Protein AF-A0A0A7LMQ4-F1 (afdb_monomer)

Solvent-accessible surface area (backbone atoms only — not comparable to full-atom values): 7522 Å² total; per-residue (Å²): 130,67,66,65,56,55,52,52,52,52,56,57,60,63,60,68,74,70,70,70,71,70,23,48,66,88,44,75,73,56,60,76,55,55,41,49,31,32,53,37,71,92,69,44,55,93,75,36,48,28,26,27,38,76,84,54,90,70,76,93,68,97,70,73,38,35,38,32,38,43,87,79,18,43,27,32,43,35,42,78,33,99,82,82,42,84,36,74,48,48,29,39,39,33,41,79,47,100,50,29,35,39,39,40,47,76,80,56,87,51,79,68,46,32,38,37,56,77,43,81,53,96,70,37,40,30,32,29,81,44,133

Mean predicted aligned error: 7.44 Å

pLDDT: mean 88.81, std 13.26, range [53.84, 98.69]

Nearest PDB structures (foldseek):
  6czg-assembly2_B  TM=4.736E-01  e=1.946E-01  synthetic construct
  6d0t-assembly2_B  TM=4.124E-01  e=7.590E-01  synthetic construct
  9hag-assembly1_A  TM=3.227E-01  e=1.111E+00  synthetic construct
  8glo-assembly1_A  TM=3.399E-01  e=4.577E+00  Haemophilus haemolyticus
  4zor-assembly1_D  TM=2.696E-01  e=3.681E+00  Emesvirus zinderi

Sequence (131 aa):
MRISALLVCLCLLLMANTCTPDPRRGNPELQLLEQTWLHAHEEDQGDVHVYRPNTYAFPPSRGRTGMAFEHNGLFTQFDIAPTDGLEGHKGQWQAVKENTLHISLEDHSQPDYNLEIISLEPGLLKVRRVD

Structure (mmCIF, N/CA/C/O backbone):
data_AF-A0A0A7LMQ4-F1
#
_entry.id   AF-A0A0A7LMQ4-F1
#
loop_
_atom_site.group_PDB
_atom_site.id
_atom_site.type_symbol
_atom_site.label_atom_id
_atom_site.label_alt_id
_atom_site.label_comp_id
_atom_site.label_asym_id
_atom_site.label_entity_id
_atom_site.label_seq_id
_atom_site.pdbx_PDB_ins_code
_atom_site.Cartn_x
_atom_site.Cartn_y
_atom_site.Cartn_z
_atom_site.occupancy
_atom_site.B_iso_or_equiv
_atom_site.auth_seq_id
_atom_site.auth_comp_id
_atom_site.auth_asym_id
_atom_site.auth_atom_id
_atom_site.pdbx_PDB_model_num
ATOM 1 N N . MET A 1 1 ? -16.765 49.806 4.782 1.00 53.84 1 MET A N 1
ATOM 2 C CA . MET A 1 1 ? -16.686 48.870 5.931 1.00 53.84 1 MET A CA 1
ATOM 3 C C . MET A 1 1 ? -17.680 47.697 5.889 1.00 53.84 1 MET A C 1
ATOM 5 O O . MET A 1 1 ? -17.570 46.832 6.741 1.00 53.84 1 MET A O 1
ATOM 9 N N . ARG A 1 2 ? -18.622 47.601 4.928 1.00 57.44 2 ARG A N 1
ATOM 10 C CA . ARG A 1 2 ? -19.580 46.468 4.848 1.00 57.44 2 ARG A CA 1
ATOM 11 C C . ARG A 1 2 ? -19.147 45.350 3.882 1.00 57.44 2 ARG A C 1
ATOM 13 O O . ARG A 1 2 ? -19.440 44.190 4.125 1.00 57.44 2 ARG A O 1
ATOM 20 N N . ILE A 1 3 ? -18.385 45.696 2.841 1.00 55.38 3 ILE A N 1
ATOM 21 C CA . ILE A 1 3 ? -17.881 44.755 1.822 1.00 55.38 3 ILE A CA 1
ATOM 22 C C . ILE A 1 3 ? -16.799 43.825 2.402 1.00 55.38 3 ILE A C 1
ATOM 24 O O . ILE A 1 3 ? -16.771 42.641 2.092 1.00 55.38 3 ILE A O 1
ATOM 28 N N . SER A 1 4 ? -15.966 44.329 3.319 1.00 57.12 4 SER A N 1
ATOM 29 C CA . SER A 1 4 ? -14.907 43.548 3.975 1.00 57.12 4 SER A CA 1
ATOM 30 C C . SER A 1 4 ? -15.454 42.400 4.835 1.00 57.12 4 SER A C 1
ATOM 32 O O . SER A 1 4 ? -14.858 41.333 4.863 1.00 57.12 4 SER A O 1
ATOM 34 N N . ALA A 1 5 ? -16.608 42.581 5.488 1.00 59.94 5 ALA A N 1
ATOM 35 C CA . ALA A 1 5 ? -17.244 41.530 6.289 1.00 59.94 5 ALA A CA 1
ATOM 36 C C . ALA A 1 5 ? -17.866 40.423 5.414 1.00 59.94 5 ALA A C 1
ATOM 38 O O . ALA A 1 5 ? -17.767 39.246 5.745 1.00 59.94 5 ALA A O 1
ATOM 39 N N . LEU A 1 6 ? -18.447 40.793 4.266 1.00 60.16 6 LEU A N 1
ATOM 40 C CA . LEU A 1 6 ? -18.979 39.844 3.279 1.00 60.16 6 LEU A CA 1
ATOM 41 C C . LEU A 1 6 ? -17.872 39.000 2.631 1.00 60.16 6 LEU A C 1
ATOM 43 O O . LEU A 1 6 ? -18.055 37.800 2.447 1.00 60.16 6 LEU A O 1
ATOM 47 N N . LEU A 1 7 ? -16.712 39.602 2.345 1.00 60.34 7 LEU A N 1
ATOM 48 C CA . LEU A 1 7 ? -15.560 38.891 1.786 1.00 60.34 7 LEU A CA 1
ATOM 49 C C . LEU A 1 7 ? -14.961 37.889 2.790 1.00 60.34 7 LEU A C 1
ATOM 51 O O . LEU A 1 7 ? -14.634 36.769 2.416 1.00 60.34 7 LEU A O 1
ATOM 55 N N . VAL A 1 8 ? -14.881 38.255 4.075 1.00 63.78 8 VAL A N 1
ATOM 56 C CA . VAL A 1 8 ? -14.400 37.355 5.140 1.00 63.78 8 VAL A CA 1
ATOM 57 C C . VAL A 1 8 ? -15.353 36.173 5.351 1.00 63.78 8 VAL A C 1
ATOM 59 O O . VAL A 1 8 ? -14.890 35.040 5.452 1.00 63.78 8 VAL A O 1
ATOM 62 N N . CYS A 1 9 ? -16.673 36.394 5.338 1.00 61.88 9 CYS A N 1
ATOM 63 C CA . CYS A 1 9 ? -17.643 35.295 5.413 1.00 61.88 9 CYS A CA 1
ATOM 64 C C . CYS A 1 9 ? -17.569 34.356 4.199 1.00 61.88 9 CYS A C 1
ATOM 66 O O . CYS A 1 9 ? -17.680 33.144 4.367 1.00 61.88 9 CYS A O 1
ATOM 68 N N . LEU A 1 10 ? -17.337 34.883 2.992 1.00 66.06 10 LEU A N 1
ATOM 69 C CA . LEU A 1 10 ? -17.179 34.062 1.788 1.00 66.06 10 LEU A CA 1
ATOM 70 C C . LEU A 1 10 ? -15.891 33.219 1.829 1.00 66.06 10 LEU A C 1
ATOM 72 O O . LEU A 1 10 ? -15.923 32.045 1.472 1.00 66.06 10 LEU A O 1
ATOM 76 N N . CYS A 1 11 ? -14.782 33.773 2.332 1.00 66.12 11 CYS A N 1
ATOM 77 C CA . CYS A 1 11 ? -13.538 33.022 2.529 1.00 66.12 11 CYS A CA 1
ATOM 78 C C . CYS A 1 11 ? -13.680 31.905 3.576 1.00 66.12 11 CYS A C 1
ATOM 80 O O . CYS A 1 11 ? -13.142 30.820 3.380 1.00 66.12 11 CYS A O 1
ATOM 82 N N . LEU A 1 12 ? -14.426 32.136 4.663 1.00 61.38 12 LEU A N 1
ATOM 83 C CA . LEU A 1 12 ? -14.675 31.114 5.689 1.00 61.38 12 LEU A CA 1
ATOM 84 C C . LEU A 1 12 ? -15.587 29.983 5.183 1.00 61.38 12 LEU A C 1
ATOM 86 O O . LEU A 1 12 ? -15.377 28.828 5.545 1.00 61.38 12 LEU A O 1
ATOM 90 N N . LEU A 1 13 ? -16.551 30.287 4.308 1.00 60.16 13 LEU A N 1
ATOM 91 C CA . LEU A 1 13 ? -17.417 29.280 3.681 1.00 60.16 13 LEU A CA 1
ATOM 92 C C . LEU A 1 13 ? -16.676 28.413 2.648 1.00 60.16 13 LEU A C 1
ATOM 94 O O . LEU A 1 13 ? -16.988 27.233 2.518 1.00 60.16 13 LEU A O 1
ATOM 98 N N . LEU A 1 14 ? -15.673 28.958 1.950 1.00 60.22 14 LEU A N 1
ATOM 99 C CA . LEU A 1 14 ? -14.856 28.195 0.994 1.00 60.22 14 LEU A CA 1
ATOM 100 C C . LEU A 1 14 ? -13.915 27.184 1.677 1.00 60.22 14 LEU A C 1
ATOM 102 O O . LEU A 1 14 ? -13.658 26.126 1.111 1.00 60.22 14 LEU A O 1
ATOM 106 N N . MET A 1 15 ? -13.448 27.464 2.899 1.00 60.59 15 MET A N 1
ATOM 107 C CA . MET A 1 15 ? -12.555 26.565 3.654 1.00 60.59 15 MET A CA 1
ATOM 108 C C . MET A 1 15 ? -13.287 25.397 4.338 1.00 60.59 15 MET A C 1
ATOM 110 O O . MET A 1 15 ? -12.660 24.411 4.707 1.00 60.59 15 MET A O 1
ATOM 114 N N . ALA A 1 16 ? -14.610 25.475 4.514 1.00 54.56 16 ALA A N 1
ATOM 115 C CA . ALA A 1 16 ? -15.382 24.418 5.178 1.00 54.56 16 ALA A CA 1
ATOM 116 C C . ALA A 1 16 ? -15.564 23.153 4.313 1.00 54.56 16 ALA A C 1
ATOM 118 O O . ALA A 1 16 ? -15.871 22.090 4.844 1.00 54.56 16 ALA A O 1
ATOM 119 N N . ASN A 1 17 ? -15.351 23.255 2.996 1.00 54.12 17 ASN A N 1
ATOM 120 C CA . ASN A 1 17 ? -15.521 22.149 2.047 1.00 54.12 17 ASN A CA 1
ATOM 121 C C . ASN A 1 17 ? -14.223 21.395 1.715 1.00 54.12 17 ASN A C 1
ATOM 123 O O . ASN A 1 17 ? -14.260 20.475 0.905 1.00 54.12 17 ASN A O 1
ATOM 127 N N . THR A 1 18 ? -13.081 21.749 2.313 1.00 61.22 18 THR A N 1
ATOM 128 C CA . THR A 1 18 ? -11.809 21.040 2.068 1.00 61.22 18 THR A CA 1
ATOM 129 C C . THR A 1 18 ? -11.526 19.925 3.073 1.00 61.22 18 THR A C 1
ATOM 131 O O . THR A 1 18 ? -10.454 19.328 3.028 1.00 61.22 18 THR A O 1
ATOM 134 N N . CYS A 1 19 ? -12.448 19.638 3.995 1.00 60.12 19 CYS A N 1
ATOM 135 C CA . CYS A 1 19 ? -12.303 18.512 4.911 1.00 60.12 19 CYS A CA 1
ATOM 136 C C . CYS A 1 19 ? -12.613 17.206 4.172 1.00 60.12 19 CYS A C 1
ATOM 138 O O . CYS A 1 19 ? -13.776 16.820 4.048 1.00 60.12 19 CYS A O 1
ATOM 140 N N . THR A 1 20 ? -11.576 16.518 3.693 1.00 66.81 20 THR A N 1
ATOM 141 C CA . THR A 1 20 ? -11.697 15.105 3.336 1.00 66.81 20 THR A CA 1
ATOM 142 C C . TH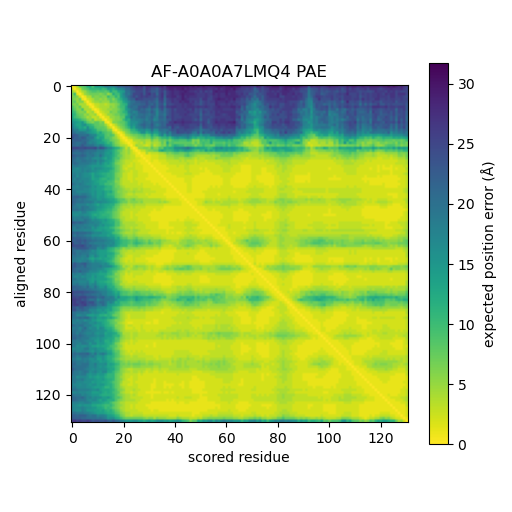R A 1 20 ? -12.039 14.299 4.596 1.00 66.81 20 THR A C 1
ATOM 144 O O . THR A 1 20 ? -11.445 14.536 5.653 1.00 66.81 20 THR A O 1
ATOM 147 N N . PRO A 1 21 ? -13.019 13.380 4.534 1.00 73.50 21 PRO A N 1
ATOM 148 C CA . PRO A 1 21 ? -13.299 12.461 5.633 1.00 73.50 21 PRO A CA 1
ATOM 149 C C . PRO A 1 21 ? -12.036 11.678 6.012 1.00 73.50 21 PRO A C 1
ATOM 151 O O . PRO A 1 21 ? -11.294 11.266 5.125 1.00 73.50 21 PRO A O 1
ATOM 154 N N . ASP A 1 22 ? -11.800 11.457 7.311 1.00 83.12 22 ASP A N 1
ATOM 155 C CA . ASP A 1 22 ? -10.677 10.628 7.767 1.00 83.12 22 ASP A CA 1
ATOM 156 C C . ASP A 1 22 ? -10.809 9.217 7.157 1.00 83.12 22 ASP A C 1
ATOM 158 O O . ASP A 1 22 ? -11.802 8.527 7.441 1.00 83.12 22 ASP A O 1
ATOM 162 N N . PRO A 1 23 ? -9.836 8.767 6.341 1.00 84.19 23 PRO A N 1
ATOM 163 C CA . PRO A 1 23 ? -9.919 7.490 5.640 1.00 84.19 23 PRO A CA 1
ATOM 164 C C . PRO A 1 23 ? -9.938 6.297 6.600 1.00 84.19 23 PRO A C 1
ATOM 166 O O . PRO A 1 23 ? -10.355 5.214 6.215 1.00 84.19 23 PRO A O 1
ATOM 169 N N . ARG A 1 24 ? -9.547 6.460 7.868 1.00 86.62 24 ARG A N 1
ATOM 170 C CA . ARG A 1 24 ? -9.437 5.365 8.846 1.00 86.62 24 ARG A CA 1
ATOM 171 C C . ARG A 1 24 ? -10.749 5.027 9.552 1.00 86.62 24 ARG A C 1
ATOM 173 O O . ARG A 1 24 ? -10.791 4.091 10.346 1.00 86.62 24 ARG A O 1
ATOM 180 N N . ARG A 1 25 ? -11.817 5.803 9.326 1.00 79.94 25 ARG A N 1
ATOM 181 C CA . ARG A 1 25 ? -13.147 5.632 9.950 1.00 79.94 25 ARG A CA 1
ATOM 182 C C . ARG A 1 25 ? -13.107 5.350 11.465 1.00 79.94 25 ARG A C 1
ATOM 184 O O . ARG A 1 25 ? -13.857 4.520 11.970 1.00 79.94 25 ARG A O 1
ATOM 191 N N . GLY A 1 26 ? -12.239 6.045 12.201 1.00 78.00 26 GLY A N 1
ATOM 192 C CA . GLY A 1 26 ? -12.145 5.913 13.659 1.00 78.00 26 GLY A CA 1
ATOM 193 C C . GLY A 1 26 ? -11.372 4.692 14.171 1.00 78.00 26 GLY A C 1
ATOM 194 O O . GLY A 1 26 ? -11.378 4.473 15.379 1.00 78.00 26 GLY A O 1
ATOM 195 N N . ASN A 1 27 ? -10.688 3.934 13.304 1.00 86.50 27 ASN A N 1
ATOM 196 C CA . ASN A 1 27 ? -9.714 2.924 13.716 1.00 86.50 27 ASN A CA 1
ATOM 197 C C . ASN A 1 27 ? -8.288 3.528 13.717 1.00 86.50 27 ASN A C 1
ATOM 199 O O . ASN A 1 27 ? -7.681 3.664 12.652 1.00 86.50 27 ASN A O 1
ATOM 203 N N . PRO A 1 28 ? -7.731 3.904 14.884 1.00 86.75 28 PRO A N 1
ATOM 204 C CA . PRO A 1 28 ? -6.411 4.529 14.957 1.00 86.75 28 PRO A CA 1
ATOM 205 C C . PRO A 1 28 ? -5.264 3.587 14.564 1.00 86.75 28 PRO A C 1
ATOM 207 O O . PRO A 1 28 ? -4.216 4.071 14.145 1.00 86.75 28 PRO A O 1
ATOM 210 N N . GLU A 1 29 ? -5.439 2.263 14.645 1.00 90.31 29 GLU A N 1
ATOM 211 C CA . GLU A 1 29 ? -4.393 1.296 14.271 1.00 90.31 29 GLU A CA 1
ATOM 212 C C . GLU A 1 29 ? -4.071 1.347 12.773 1.00 90.31 29 GLU A C 1
ATOM 214 O O . GLU A 1 29 ? -2.936 1.093 12.366 1.00 90.31 29 GLU A O 1
ATOM 219 N N . LEU A 1 30 ? -5.032 1.782 11.950 1.00 93.19 30 LEU A N 1
ATOM 220 C CA . LEU A 1 30 ? -4.844 1.980 10.512 1.00 93.19 30 LEU A CA 1
ATOM 221 C C . LEU A 1 30 ? -3.828 3.080 10.183 1.00 93.19 30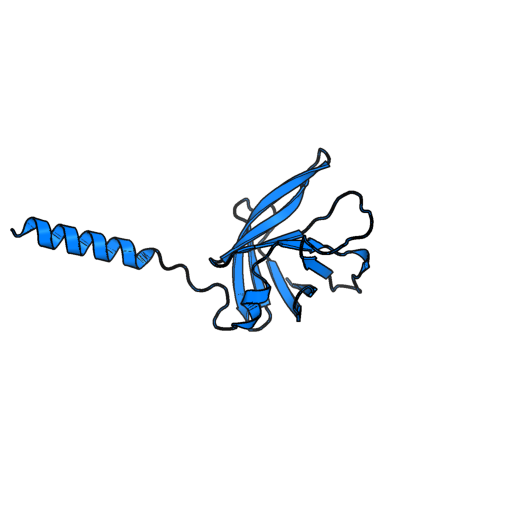 LEU A C 1
ATOM 223 O O . LEU A 1 30 ? -3.378 3.150 9.044 1.00 93.19 30 LEU A O 1
ATOM 227 N N . GLN A 1 31 ? -3.396 3.891 11.156 1.00 93.62 31 GLN A N 1
ATOM 228 C CA . GLN A 1 31 ? -2.249 4.782 10.975 1.00 93.62 31 GLN A CA 1
ATOM 229 C C . GLN A 1 31 ? -0.981 4.009 10.569 1.00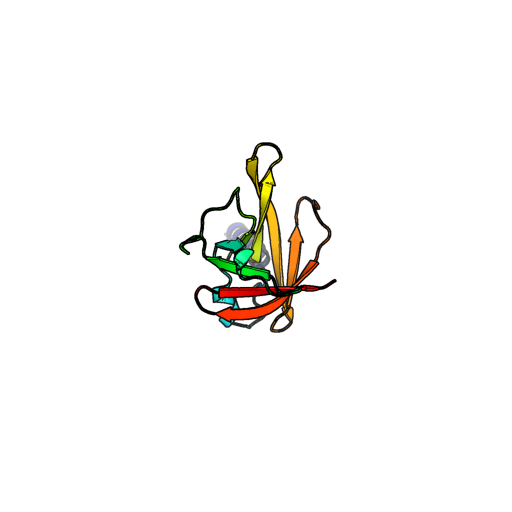 93.62 31 GLN A C 1
ATOM 231 O O . GLN A 1 31 ? -0.148 4.542 9.841 1.00 93.62 31 GLN A O 1
ATOM 236 N N . LEU A 1 32 ? -0.836 2.740 10.974 1.00 95.69 32 LEU A N 1
ATOM 237 C CA . LEU A 1 32 ? 0.290 1.900 10.555 1.00 95.69 32 LEU A CA 1
ATOM 238 C C . LEU A 1 32 ? 0.313 1.644 9.041 1.00 95.69 32 LEU A C 1
ATOM 240 O O . LEU A 1 32 ? 1.379 1.343 8.504 1.00 95.69 32 LEU A O 1
ATOM 244 N N . LEU A 1 33 ? -0.822 1.780 8.344 1.00 96.88 33 LEU A N 1
ATOM 245 C CA . LEU A 1 33 ? -0.870 1.654 6.888 1.00 96.88 33 LEU A CA 1
ATOM 246 C C . LEU A 1 33 ? -0.125 2.787 6.184 1.00 96.88 33 LEU A C 1
ATOM 248 O O . LEU A 1 33 ? 0.350 2.547 5.078 1.00 96.88 33 LEU A O 1
ATOM 252 N N . GLU A 1 34 ? -0.014 3.968 6.805 1.00 95.94 34 GLU A N 1
ATOM 253 C CA . GLU A 1 34 ? 0.483 5.219 6.212 1.00 95.94 34 GLU A CA 1
ATOM 254 C C . GLU A 1 34 ? 1.992 5.173 5.896 1.00 95.94 34 GLU A C 1
ATOM 256 O O . GLU A 1 34 ? 2.827 5.801 6.547 1.00 95.94 34 GLU A O 1
ATOM 261 N N . GLN A 1 35 ? 2.353 4.375 4.897 1.00 97.62 35 GLN A N 1
ATOM 262 C CA . GLN A 1 35 ? 3.696 4.175 4.373 1.00 97.62 35 GLN A CA 1
ATOM 263 C C . GLN A 1 35 ? 3.621 3.448 3.023 1.00 97.62 35 GLN A C 1
ATOM 265 O O . GLN A 1 35 ? 2.548 3.120 2.510 1.00 97.62 35 GLN A O 1
ATOM 270 N N . THR A 1 36 ? 4.785 3.177 2.437 1.00 98.19 36 THR A N 1
ATOM 271 C CA . THR A 1 36 ? 4.896 2.326 1.252 1.00 98.19 36 THR A CA 1
ATOM 272 C C . THR A 1 36 ? 5.083 0.869 1.648 1.00 98.19 36 THR A C 1
ATOM 274 O O . THR A 1 36 ? 6.044 0.525 2.336 1.00 98.19 36 THR A O 1
ATOM 277 N N . TRP A 1 37 ? 4.206 0.022 1.127 1.00 98.50 37 TRP A N 1
ATOM 278 C CA . TRP A 1 37 ? 4.168 -1.421 1.296 1.00 98.50 37 TRP A CA 1
ATOM 279 C C . TRP A 1 37 ? 4.518 -2.107 -0.023 1.00 98.50 37 TRP A C 1
ATOM 281 O O . TRP A 1 37 ? 3.836 -1.923 -1.027 1.00 98.50 37 TRP A O 1
ATOM 291 N N . LEU A 1 38 ? 5.577 -2.909 -0.032 1.00 98.06 38 LEU A N 1
ATOM 292 C CA . LEU A 1 38 ? 5.997 -3.693 -1.192 1.00 98.06 38 LEU A CA 1
ATOM 293 C C . LEU A 1 38 ? 5.650 -5.163 -0.984 1.00 98.06 38 LEU A C 1
ATOM 295 O O . LEU A 1 38 ? 5.739 -5.681 0.132 1.00 98.06 38 LEU A O 1
ATOM 299 N N . HIS A 1 39 ? 5.252 -5.828 -2.066 1.00 97.69 39 HIS A N 1
ATOM 300 C CA . HIS A 1 39 ? 4.799 -7.213 -2.026 1.00 97.69 39 HIS A CA 1
ATOM 301 C C . HIS A 1 39 ? 5.972 -8.167 -1.743 1.00 97.69 39 HIS A C 1
ATOM 303 O O . HIS A 1 39 ? 6.940 -8.264 -2.511 1.00 97.69 39 HIS A O 1
ATOM 309 N N . ALA A 1 40 ? 5.884 -8.869 -0.614 1.00 97.62 40 ALA A N 1
ATOM 310 C CA . ALA A 1 40 ? 6.772 -9.944 -0.192 1.00 97.62 40 ALA A CA 1
ATOM 311 C C . ALA A 1 40 ? 6.187 -11.291 -0.639 1.00 97.62 40 ALA A C 1
ATOM 313 O O . ALA A 1 40 ? 5.820 -12.119 0.188 1.00 97.62 40 ALA A O 1
ATOM 314 N N . HIS A 1 41 ? 6.080 -11.501 -1.954 1.00 95.94 41 HIS A N 1
ATOM 315 C CA . HIS A 1 41 ? 5.455 -12.694 -2.542 1.00 95.94 41 HIS A CA 1
ATOM 316 C C . HIS A 1 41 ? 6.072 -14.021 -2.063 1.00 95.94 41 HIS A C 1
ATOM 318 O O . HIS A 1 41 ? 5.433 -15.066 -2.130 1.00 95.94 41 HIS A O 1
ATOM 324 N N . GLU A 1 42 ? 7.311 -13.994 -1.570 1.00 96.69 42 GLU A N 1
ATOM 325 C CA . GLU A 1 42 ? 7.979 -15.142 -0.959 1.00 96.69 42 GLU A CA 1
ATOM 326 C C . GLU A 1 42 ? 7.338 -15.585 0.372 1.00 96.69 42 GLU A C 1
ATOM 328 O O . GLU A 1 42 ? 7.537 -16.722 0.798 1.00 96.69 42 GLU A O 1
ATOM 333 N N . GLU A 1 43 ? 6.591 -14.697 1.037 1.00 97.44 43 GLU A N 1
ATOM 334 C CA . GLU A 1 43 ? 5.921 -14.922 2.324 1.00 97.44 43 GLU A CA 1
ATOM 335 C C . GLU A 1 43 ? 4.407 -15.182 2.187 1.00 97.44 43 GLU A C 1
ATOM 337 O O . GLU A 1 43 ? 3.749 -15.479 3.191 1.00 97.44 43 GLU A O 1
ATOM 342 N N . ASP A 1 44 ? 3.858 -15.077 0.972 1.00 97.69 44 ASP A N 1
ATOM 343 C CA . ASP A 1 44 ? 2.439 -15.294 0.681 1.00 97.69 44 ASP A CA 1
ATOM 344 C C . ASP A 1 44 ? 1.973 -16.700 1.087 1.00 97.69 44 ASP A C 1
ATOM 346 O O . ASP A 1 44 ? 2.704 -17.691 0.989 1.00 97.69 44 ASP A O 1
ATOM 350 N N . GLN A 1 45 ? 0.716 -16.802 1.523 1.00 96.69 45 GLN A N 1
ATOM 351 C CA . GLN A 1 45 ? 0.098 -18.076 1.894 1.00 96.69 45 GLN A CA 1
ATOM 352 C C . GLN A 1 45 ? -1.316 -18.166 1.331 1.00 96.69 45 GLN A C 1
ATOM 354 O O . GLN A 1 45 ? -2.235 -17.510 1.819 1.00 96.69 45 GLN A O 1
ATOM 359 N N . GLY A 1 46 ? -1.501 -19.026 0.328 1.00 95.88 46 GLY A N 1
ATOM 360 C CA . GLY A 1 46 ? -2.801 -19.215 -0.312 1.00 95.88 46 GLY A CA 1
ATOM 361 C C . GLY A 1 46 ? -3.288 -17.927 -0.972 1.00 95.88 46 GLY A C 1
ATOM 362 O O . GLY A 1 46 ? -2.668 -17.447 -1.913 1.00 95.88 46 GLY A O 1
ATOM 363 N N . ASP A 1 47 ? -4.401 -17.393 -0.475 1.00 95.81 47 ASP A N 1
ATOM 364 C CA . ASP A 1 47 ? -5.037 -16.158 -0.944 1.00 95.81 47 ASP A CA 1
ATOM 365 C C . ASP A 1 47 ? -4.650 -14.913 -0.124 1.00 95.81 47 ASP A C 1
ATOM 367 O O . ASP A 1 47 ? -5.188 -13.826 -0.342 1.00 95.81 47 ASP A O 1
ATOM 371 N N . VAL A 1 48 ? -3.733 -15.069 0.836 1.00 98.25 48 VAL A N 1
ATOM 372 C CA . VAL A 1 48 ? -3.231 -13.981 1.674 1.00 98.25 48 VAL A CA 1
ATOM 373 C C . VAL A 1 48 ? -1.910 -13.473 1.111 1.00 98.25 48 VAL A C 1
ATOM 375 O O . VAL A 1 48 ? -0.899 -14.182 1.130 1.00 98.25 48 VAL A O 1
ATOM 378 N N . HIS A 1 49 ? -1.923 -12.215 0.680 1.00 98.44 49 HIS A N 1
ATOM 379 C CA . HIS A 1 49 ? -0.741 -11.492 0.237 1.00 98.44 49 HIS A CA 1
ATOM 380 C C . HIS A 1 49 ? -0.056 -10.800 1.411 1.00 98.44 49 HIS A C 1
ATOM 382 O O . HIS A 1 49 ? -0.706 -10.178 2.260 1.00 98.44 49 HIS A O 1
ATOM 388 N N . VAL A 1 50 ? 1.269 -10.894 1.447 1.00 98.62 50 VAL A N 1
ATOM 389 C CA . V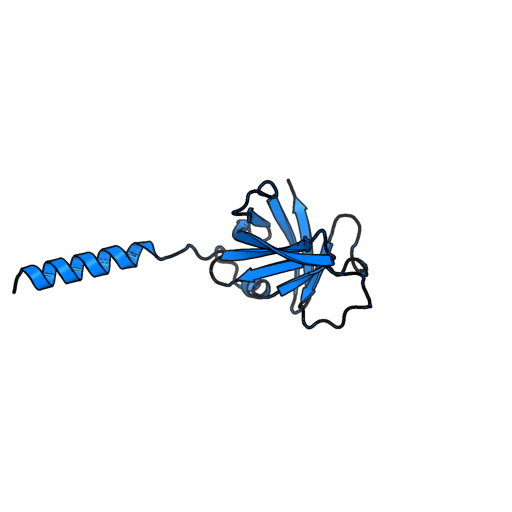AL A 1 50 ? 2.110 -10.323 2.493 1.00 98.62 50 VAL A CA 1
ATOM 390 C C . VAL A 1 50 ? 2.883 -9.138 1.944 1.00 98.62 50 VAL A C 1
ATOM 392 O O . VAL A 1 50 ? 3.594 -9.231 0.951 1.00 98.62 50 VAL A O 1
ATOM 395 N N . TYR A 1 51 ? 2.793 -8.009 2.629 1.00 98.62 51 TYR A N 1
ATOM 396 C CA . TYR A 1 51 ? 3.531 -6.806 2.305 1.00 98.62 51 TYR A CA 1
ATOM 397 C C . TYR A 1 51 ? 4.439 -6.405 3.461 1.00 98.62 51 TYR A C 1
ATOM 399 O O . TYR A 1 51 ? 4.107 -6.548 4.644 1.00 98.62 51 TYR A O 1
ATOM 407 N N . ARG A 1 52 ? 5.594 -5.851 3.100 1.00 98.56 52 ARG A N 1
ATOM 408 C CA . ARG A 1 52 ? 6.571 -5.281 4.030 1.00 98.56 52 ARG A CA 1
ATOM 409 C C . ARG A 1 52 ? 6.851 -3.825 3.656 1.00 98.56 52 ARG A C 1
ATOM 411 O O . ARG A 1 52 ? 6.698 -3.473 2.484 1.00 98.56 52 ARG A O 1
ATOM 418 N N . PRO A 1 53 ? 7.273 -2.971 4.601 1.00 98.31 53 PRO A N 1
ATOM 419 C CA . PRO A 1 53 ? 7.676 -1.610 4.280 1.00 98.31 53 PRO A CA 1
ATOM 420 C C . PRO A 1 53 ? 8.787 -1.583 3.234 1.00 98.31 53 PRO A C 1
ATOM 422 O O . PRO A 1 53 ? 9.610 -2.496 3.176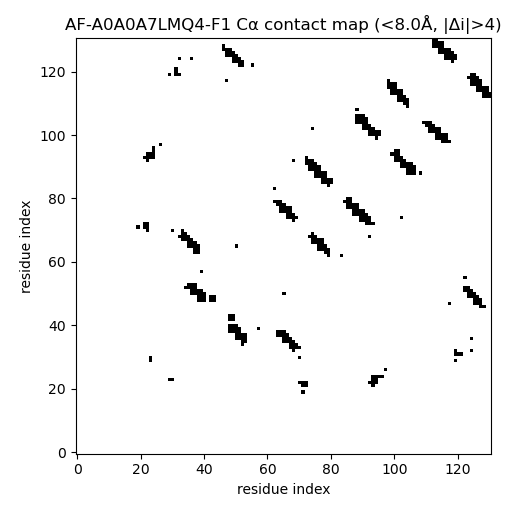 1.00 98.31 53 PRO A O 1
ATOM 425 N N . ASN A 1 54 ? 8.886 -0.499 2.470 1.00 96.06 54 ASN A N 1
ATOM 426 C CA . ASN A 1 54 ? 9.975 -0.314 1.502 1.00 96.06 54 ASN A CA 1
ATOM 427 C C . ASN A 1 54 ? 11.395 -0.320 2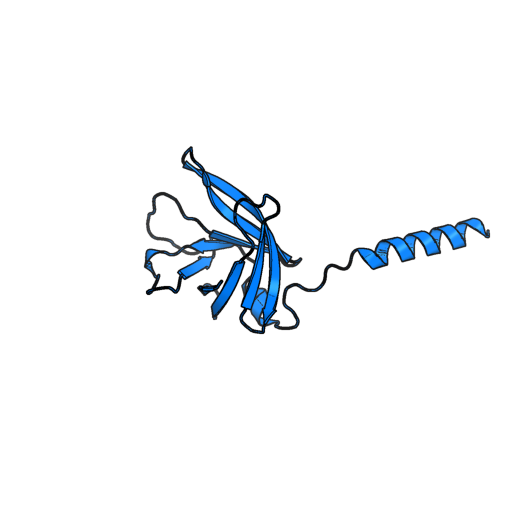.124 1.00 96.06 54 ASN A C 1
ATOM 429 O O . ASN A 1 54 ? 12.376 -0.447 1.398 1.00 96.06 54 ASN A O 1
ATOM 433 N N . THR A 1 55 ? 11.507 -0.212 3.453 1.00 96.62 55 THR A N 1
ATOM 434 C CA . THR A 1 55 ? 12.756 -0.302 4.225 1.00 96.62 55 THR A CA 1
ATOM 435 C C . THR A 1 55 ? 13.138 -1.732 4.614 1.00 96.62 55 THR A C 1
ATOM 437 O O . THR A 1 55 ? 14.231 -1.953 5.137 1.00 96.62 55 THR A O 1
ATOM 440 N N . TYR A 1 56 ? 12.259 -2.710 4.384 1.00 97.75 56 TYR A N 1
ATOM 441 C CA . TYR A 1 56 ? 12.535 -4.113 4.663 1.00 97.75 56 TYR A CA 1
ATOM 442 C C . TYR A 1 56 ? 13.626 -4.661 3.731 1.00 97.75 56 TYR A C 1
ATOM 444 O O . TYR A 1 56 ? 13.679 -4.343 2.542 1.00 97.75 56 TYR A O 1
ATOM 452 N N . ALA A 1 57 ? 14.500 -5.514 4.268 1.00 96.88 57 ALA A N 1
ATOM 453 C CA . ALA A 1 57 ? 15.580 -6.143 3.514 1.00 96.88 57 ALA A CA 1
ATOM 454 C C . ALA A 1 57 ? 15.044 -7.308 2.668 1.00 96.88 57 ALA A C 1
ATOM 456 O O . ALA A 1 57 ? 15.154 -8.475 3.039 1.00 96.88 57 ALA A O 1
ATOM 457 N N . PHE A 1 58 ? 14.440 -6.977 1.530 1.00 96.19 58 PHE A N 1
ATOM 458 C CA . PHE A 1 58 ? 13.900 -7.970 0.612 1.00 96.19 58 PHE A CA 1
ATOM 459 C C . PHE A 1 58 ? 14.992 -8.860 0.003 1.00 96.19 58 PHE A C 1
ATOM 461 O O . PHE A 1 58 ? 16.072 -8.366 -0.342 1.00 96.19 58 PHE A O 1
ATOM 468 N N . PRO A 1 59 ? 14.703 -10.154 -0.230 1.00 95.19 59 PRO A N 1
ATOM 469 C CA . PRO A 1 59 ? 15.545 -10.970 -1.089 1.00 95.19 59 PRO A CA 1
ATOM 470 C C . PRO A 1 59 ? 15.527 -10.429 -2.535 1.00 95.19 59 PRO A C 1
ATOM 472 O O . PRO A 1 59 ? 14.601 -9.698 -2.922 1.00 95.19 59 PRO A O 1
ATOM 475 N N . PRO A 1 60 ? 16.537 -10.769 -3.357 1.00 93.00 60 PRO A N 1
ATOM 476 C CA . PRO A 1 60 ? 16.586 -10.348 -4.754 1.00 93.00 60 PRO A CA 1
ATOM 477 C C . PRO A 1 60 ? 15.322 -10.753 -5.529 1.00 93.00 60 PRO A C 1
ATOM 479 O O . PRO A 1 60 ? 14.930 -11.915 -5.502 1.00 93.00 60 PRO A O 1
ATOM 482 N N . SER A 1 61 ? 14.724 -9.807 -6.259 1.00 89.69 61 SER A N 1
ATOM 483 C CA . SER A 1 61 ? 13.552 -10.028 -7.121 1.00 89.69 61 SER A CA 1
ATOM 484 C C . SER A 1 61 ? 13.679 -9.230 -8.421 1.00 89.69 61 SER A C 1
ATOM 486 O O . SER A 1 61 ? 14.364 -8.207 -8.464 1.00 89.69 61 SER A O 1
ATOM 488 N N . ARG A 1 62 ? 13.000 -9.672 -9.486 1.00 87.06 62 ARG A N 1
ATOM 489 C CA . ARG A 1 62 ? 12.924 -8.976 -10.785 1.00 87.06 62 ARG A CA 1
ATOM 490 C C . ARG A 1 62 ? 11.839 -7.890 -10.781 1.00 87.06 62 ARG A C 1
ATOM 492 O O . ARG A 1 62 ? 10.947 -7.898 -11.617 1.00 87.06 62 ARG A O 1
ATOM 499 N N . GLY A 1 63 ? 11.908 -6.987 -9.807 1.00 88.38 63 GLY A N 1
ATOM 500 C CA . GLY A 1 63 ? 10.855 -6.005 -9.537 1.00 88.38 63 GLY A CA 1
ATOM 501 C C . GLY A 1 63 ? 9.866 -6.476 -8.471 1.00 88.38 63 GLY A C 1
ATOM 502 O O . GLY A 1 63 ? 9.819 -7.658 -8.113 1.00 88.38 63 GLY A O 1
ATOM 503 N N . ARG A 1 64 ? 9.130 -5.520 -7.901 1.00 92.31 64 ARG A N 1
ATOM 504 C CA . ARG A 1 64 ? 8.086 -5.747 -6.896 1.00 92.31 64 ARG A CA 1
ATOM 505 C C . ARG A 1 64 ? 6.950 -4.769 -7.144 1.00 92.31 64 ARG A C 1
ATOM 507 O O . ARG A 1 64 ? 7.201 -3.580 -7.327 1.00 92.31 64 ARG A O 1
ATOM 514 N N . THR A 1 65 ? 5.730 -5.283 -7.124 1.00 95.88 65 THR A N 1
ATOM 515 C CA . THR A 1 65 ? 4.523 -4.467 -7.025 1.00 95.88 65 THR A CA 1
ATOM 516 C C . THR A 1 65 ? 4.320 -4.034 -5.575 1.00 95.88 65 THR A C 1
ATOM 518 O O . THR A 1 65 ? 5.018 -4.479 -4.652 1.00 95.88 65 THR A O 1
ATOM 521 N N . GLY A 1 66 ? 3.375 -3.135 -5.351 1.00 97.12 66 GLY A N 1
ATOM 522 C CA . GLY A 1 66 ? 3.112 -2.634 -4.015 1.00 97.12 66 GLY A CA 1
ATOM 523 C C . GLY A 1 66 ? 2.010 -1.602 -3.983 1.00 97.12 66 GLY A C 1
ATOM 524 O O . GLY A 1 66 ? 1.267 -1.414 -4.941 1.00 97.12 66 GLY A O 1
ATOM 525 N N . MET A 1 67 ? 1.933 -0.914 -2.857 1.00 98.06 67 MET A N 1
ATOM 526 C CA . MET A 1 67 ? 1.014 0.187 -2.659 1.00 98.06 67 MET A CA 1
ATOM 527 C C . MET A 1 67 ? 1.554 1.182 -1.637 1.00 98.06 67 MET A C 1
ATOM 529 O O . MET A 1 67 ? 2.329 0.825 -0.752 1.00 98.06 67 MET A O 1
ATOM 533 N N . ALA A 1 68 ? 1.145 2.438 -1.746 1.00 98.31 68 ALA A N 1
ATOM 534 C CA . ALA A 1 68 ? 1.361 3.451 -0.725 1.00 98.31 68 ALA A CA 1
ATOM 535 C C . ALA A 1 68 ? 0.014 3.974 -0.232 1.00 98.31 68 ALA A C 1
ATOM 537 O O . ALA A 1 68 ? -0.837 4.338 -1.044 1.00 98.31 68 ALA A O 1
ATOM 538 N N . PHE A 1 69 ? -0.139 4.036 1.089 1.00 97.44 69 PHE A N 1
ATOM 539 C CA . PHE A 1 69 ? -1.250 4.725 1.737 1.00 97.44 69 PHE A CA 1
ATOM 540 C C . PHE A 1 69 ? -0.733 6.042 2.307 1.00 97.44 69 PHE A C 1
ATOM 542 O O . PHE A 1 69 ? 0.268 6.067 3.024 1.00 97.44 69 PHE A O 1
ATOM 549 N N . GLU A 1 70 ? -1.421 7.135 2.008 1.00 94.62 70 GLU A N 1
ATOM 550 C CA . GLU A 1 70 ? -1.140 8.448 2.578 1.00 94.62 70 GLU A CA 1
ATOM 551 C C . GLU A 1 70 ? -2.231 8.836 3.587 1.00 94.62 70 GLU A C 1
ATOM 553 O O . GLU A 1 70 ? -3.376 8.377 3.516 1.00 94.62 70 GLU A O 1
ATOM 558 N N . HIS A 1 71 ? -1.872 9.713 4.527 1.00 86.19 71 HIS A N 1
ATOM 559 C CA . HIS A 1 71 ? -2.701 10.124 5.668 1.00 86.19 71 HIS A CA 1
ATOM 560 C C . HIS A 1 71 ? -4.071 10.718 5.291 1.00 86.19 71 HIS A C 1
ATOM 562 O O . HIS A 1 71 ? -5.031 10.649 6.052 1.00 86.19 71 HIS A O 1
ATOM 568 N N . ASN A 1 72 ? -4.171 11.325 4.113 1.00 86.44 72 ASN A N 1
ATOM 569 C CA . ASN A 1 72 ? -5.358 12.020 3.616 1.00 86.44 72 ASN A CA 1
ATOM 570 C C . ASN A 1 72 ? -6.263 11.142 2.736 1.00 86.44 72 ASN A C 1
ATOM 572 O O . ASN A 1 72 ? -7.124 11.680 2.043 1.00 86.44 72 ASN A O 1
ATOM 576 N N . GLY A 1 73 ? -6.058 9.824 2.744 1.00 93.12 73 GLY A N 1
ATOM 577 C CA . GLY A 1 73 ? -6.834 8.891 1.932 1.00 93.12 73 GLY A CA 1
ATOM 578 C C . GLY A 1 73 ? -6.273 8.704 0.528 1.00 93.12 73 GLY A C 1
ATOM 579 O O . GLY A 1 73 ? -6.827 7.908 -0.219 1.00 93.12 73 GLY A O 1
ATOM 580 N N . LEU A 1 74 ? -5.163 9.365 0.166 1.00 96.12 74 LEU A N 1
ATOM 581 C CA . LEU A 1 74 ? -4.524 9.108 -1.123 1.00 96.12 74 LEU A CA 1
ATOM 582 C C . LEU A 1 74 ? -3.898 7.719 -1.133 1.00 96.12 74 LEU A C 1
ATOM 584 O O . LEU A 1 74 ? -3.278 7.267 -0.166 1.00 96.12 74 LEU A O 1
ATOM 588 N N . PHE A 1 75 ? -4.064 7.057 -2.265 1.00 97.88 75 PHE A N 1
ATOM 589 C CA . PHE A 1 75 ? -3.542 5.737 -2.537 1.00 97.88 75 PHE A CA 1
ATOM 590 C C . PHE A 1 75 ? -2.692 5.781 -3.804 1.00 97.88 75 PHE A C 1
ATOM 592 O O . PHE A 1 75 ? -2.975 6.520 -4.748 1.00 97.88 75 PHE A O 1
ATOM 599 N N . THR A 1 76 ? -1.624 4.995 -3.833 1.00 98.12 76 THR A N 1
ATOM 600 C CA . THR A 1 76 ? -0.901 4.708 -5.075 1.00 98.12 76 THR A CA 1
ATOM 601 C C . THR A 1 76 ? -0.691 3.211 -5.176 1.00 98.12 76 THR A C 1
ATOM 603 O O . THR A 1 76 ? -0.040 2.652 -4.299 1.00 98.12 76 THR A O 1
ATOM 606 N N . GLN A 1 77 ? -1.195 2.573 -6.228 1.00 97.81 77 GLN A N 1
ATOM 607 C CA . GLN A 1 77 ? -0.814 1.206 -6.579 1.00 97.81 77 GLN A CA 1
ATOM 608 C C . GLN A 1 77 ? 0.463 1.239 -7.410 1.00 97.81 77 GLN A C 1
ATOM 610 O O . GLN A 1 77 ? 0.581 2.072 -8.305 1.00 97.81 77 GLN A O 1
ATOM 615 N N . PHE A 1 78 ? 1.404 0.346 -7.129 1.00 96.69 78 PHE A N 1
ATOM 616 C CA . PHE A 1 78 ? 2.622 0.199 -7.912 1.00 96.69 78 PHE A CA 1
ATOM 617 C C . PHE A 1 78 ? 2.597 -1.101 -8.701 1.00 96.69 78 PHE A C 1
ATOM 619 O O . PHE A 1 78 ? 2.587 -2.179 -8.103 1.00 96.69 78 PHE A O 1
ATOM 626 N N . ASP A 1 79 ? 2.669 -0.980 -10.020 1.00 94.19 79 ASP A N 1
ATOM 627 C CA . ASP A 1 79 ? 2.752 -2.088 -10.963 1.00 94.19 79 ASP A CA 1
ATOM 628 C C . ASP A 1 79 ? 4.070 -2.046 -11.751 1.00 94.19 79 ASP A C 1
ATOM 630 O O . ASP A 1 79 ? 4.808 -1.055 -11.747 1.00 94.19 79 ASP A O 1
ATOM 634 N N . ILE A 1 80 ? 4.408 -3.163 -12.397 1.00 91.44 80 ILE A N 1
ATOM 635 C CA . ILE A 1 80 ? 5.588 -3.249 -13.263 1.00 91.44 80 ILE A CA 1
ATOM 636 C C . ILE A 1 80 ? 5.190 -2.757 -14.655 1.00 91.44 80 ILE A C 1
ATOM 638 O O . ILE A 1 80 ? 4.373 -3.380 -15.333 1.00 91.44 80 ILE A O 1
ATOM 642 N N . ALA A 1 81 ? 5.793 -1.650 -15.081 1.00 87.94 81 ALA A N 1
ATOM 643 C CA . ALA A 1 81 ? 5.569 -1.066 -16.394 1.00 87.94 81 ALA A CA 1
ATOM 644 C C . ALA A 1 81 ? 6.097 -1.995 -17.508 1.00 87.94 81 ALA A C 1
ATOM 646 O O . ALA A 1 81 ? 7.084 -2.707 -17.295 1.00 87.94 81 ALA A O 1
ATOM 647 N N . PRO A 1 82 ? 5.560 -1.918 -18.743 1.00 84.88 82 PRO A N 1
ATOM 648 C CA . PRO A 1 82 ? 6.006 -2.747 -19.870 1.00 84.88 82 PRO A CA 1
ATOM 649 C C . PRO A 1 82 ? 7.506 -2.662 -20.204 1.00 84.88 82 PRO A C 1
ATOM 651 O O . PRO A 1 82 ? 8.045 -3.559 -20.845 1.00 84.88 82 PRO A O 1
ATOM 654 N N . THR A 1 83 ? 8.179 -1.582 -19.800 1.00 86.94 83 THR A N 1
ATOM 655 C CA . THR A 1 83 ? 9.620 -1.357 -20.005 1.00 86.94 83 THR A CA 1
ATOM 656 C C . THR A 1 83 ? 10.443 -1.578 -18.730 1.00 86.94 83 THR A C 1
ATOM 658 O O . THR A 1 83 ? 11.413 -0.855 -18.505 1.00 86.94 83 THR A O 1
ATOM 661 N N . ASP A 1 84 ? 10.029 -2.512 -17.869 1.00 81.50 84 ASP A N 1
ATOM 662 C CA . ASP A 1 84 ? 10.671 -2.852 -16.585 1.00 81.50 84 ASP A CA 1
ATOM 663 C C . ASP A 1 84 ? 10.808 -1.662 -15.606 1.00 81.50 84 ASP A C 1
ATOM 665 O O . ASP A 1 84 ? 11.670 -1.636 -14.725 1.00 81.50 84 ASP A O 1
ATOM 669 N N . GLY A 1 85 ? 9.949 -0.652 -15.766 1.00 85.31 85 GLY A N 1
ATOM 670 C CA . GLY A 1 85 ? 9.834 0.489 -14.857 1.00 85.31 85 GLY A CA 1
ATOM 671 C C . GLY A 1 85 ? 8.830 0.239 -13.730 1.00 85.31 85 GLY A C 1
ATOM 672 O O . GLY A 1 85 ? 8.099 -0.747 -13.745 1.00 85.31 85 GLY A O 1
ATOM 673 N N . LEU A 1 86 ? 8.767 1.161 -12.769 1.00 87.25 86 LEU A N 1
ATOM 674 C CA . LEU A 1 86 ? 7.684 1.210 -11.786 1.00 87.25 86 LEU A CA 1
ATOM 675 C C . LEU A 1 86 ? 6.604 2.170 -12.294 1.00 87.25 86 LEU A C 1
ATOM 677 O O . LEU A 1 86 ? 6.895 3.345 -12.526 1.00 87.25 86 LEU A O 1
ATOM 681 N N . GLU A 1 87 ? 5.382 1.679 -12.460 1.00 93.31 87 GLU A N 1
ATOM 682 C CA . GLU A 1 87 ? 4.212 2.483 -12.816 1.00 93.31 87 GLU A CA 1
ATOM 683 C C . GLU A 1 87 ? 3.337 2.689 -11.578 1.00 93.31 87 GLU A C 1
ATOM 685 O O . GLU A 1 87 ? 3.147 1.770 -10.786 1.00 93.31 87 GLU A O 1
ATOM 690 N N . GLY A 1 88 ? 2.872 3.921 -11.365 1.00 95.44 88 GLY A N 1
ATOM 691 C CA . GLY A 1 88 ? 2.085 4.298 -10.194 1.00 95.44 88 GLY A CA 1
ATOM 692 C C . GLY A 1 88 ? 0.676 4.728 -10.583 1.00 95.44 88 GLY A C 1
ATOM 693 O O . GLY A 1 88 ? 0.524 5.772 -11.215 1.00 95.44 88 GLY A O 1
ATOM 694 N N . HIS A 1 89 ? -0.337 3.991 -10.139 1.00 96.88 89 HIS A N 1
ATOM 695 C CA . HIS A 1 89 ? -1.748 4.307 -10.361 1.00 96.88 89 HIS A CA 1
ATOM 696 C C . HIS A 1 89 ? -2.302 5.042 -9.142 1.00 96.88 89 HIS A C 1
ATOM 698 O O . HIS A 1 89 ? -2.336 4.494 -8.037 1.00 96.88 89 HIS A O 1
ATOM 704 N N . LYS A 1 90 ? -2.680 6.312 -9.320 1.00 97.81 90 LYS A N 1
ATOM 705 C CA . LYS A 1 90 ? -3.234 7.144 -8.244 1.00 97.81 90 LYS A CA 1
ATOM 706 C C . LYS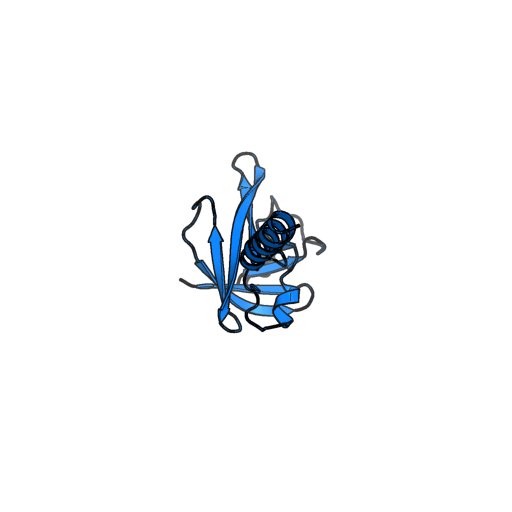 A 1 90 ? -4.673 6.757 -7.939 1.00 97.81 90 LYS A C 1
ATOM 708 O O . LYS A 1 90 ? -5.412 6.323 -8.818 1.00 97.81 90 LYS A O 1
ATOM 713 N N . GLY A 1 91 ? -5.052 6.905 -6.680 1.00 97.12 91 GLY A N 1
ATOM 714 C CA . GLY A 1 91 ? -6.330 6.446 -6.179 1.00 97.12 91 GLY A CA 1
ATOM 715 C C . GLY A 1 91 ? -6.674 7.015 -4.816 1.00 97.12 91 GLY A C 1
ATOM 716 O O . GLY A 1 91 ? -5.957 7.849 -4.258 1.00 97.12 91 GLY A O 1
ATOM 717 N N . GLN A 1 92 ? -7.764 6.502 -4.265 1.00 96.94 92 GLN A N 1
ATOM 718 C CA . GLN A 1 92 ? -8.202 6.774 -2.907 1.00 96.94 92 GLN A CA 1
ATOM 719 C C . GLN A 1 92 ? -8.361 5.464 -2.139 1.00 96.94 92 GLN A C 1
ATOM 721 O O . GLN A 1 92 ? -8.679 4.419 -2.710 1.00 96.94 92 GLN A O 1
ATOM 726 N N . TRP A 1 93 ? -8.176 5.532 -0.827 1.00 96.38 93 TRP A N 1
ATOM 727 C CA . TRP A 1 93 ? -8.498 4.452 0.089 1.00 96.38 93 TRP A CA 1
ATOM 728 C C . TRP A 1 93 ? -9.375 4.962 1.228 1.00 96.38 93 TRP A C 1
ATOM 730 O O . TRP A 1 93 ? -9.228 6.086 1.709 1.00 96.38 93 TRP A O 1
ATOM 740 N N . GLN A 1 94 ? -10.285 4.110 1.686 1.00 95.19 94 GLN A N 1
ATOM 741 C CA . GLN A 1 94 ? -11.100 4.382 2.865 1.00 95.19 94 GLN A CA 1
ATOM 742 C C . GLN A 1 94 ? -11.472 3.085 3.582 1.00 95.19 94 GLN A C 1
ATOM 744 O O . GLN A 1 94 ? -11.811 2.083 2.955 1.00 95.19 94 GLN A O 1
ATOM 749 N N . ALA A 1 95 ? -11.470 3.095 4.907 1.00 94.50 95 ALA A N 1
ATOM 750 C CA . ALA A 1 95 ? -11.997 2.016 5.720 1.00 94.50 95 ALA A CA 1
ATOM 751 C C . ALA A 1 95 ? -13.528 1.990 5.604 1.00 94.50 95 ALA A C 1
ATOM 753 O O . ALA A 1 95 ? -14.229 2.922 6.005 1.00 94.50 95 ALA A O 1
ATOM 754 N N . VAL A 1 96 ? -14.068 0.903 5.058 1.00 93.38 96 VAL A N 1
ATOM 755 C CA . VAL A 1 96 ? -15.517 0.660 4.965 1.00 93.38 96 VAL A CA 1
ATOM 756 C C . VAL A 1 96 ? -16.025 -0.210 6.112 1.00 93.38 96 VAL A C 1
ATOM 758 O O . VAL A 1 96 ? -17.207 -0.145 6.453 1.00 93.38 96 VAL A O 1
ATOM 761 N N . LYS A 1 97 ? -15.138 -0.975 6.753 1.00 90.81 97 LYS A N 1
ATOM 762 C CA . LYS A 1 97 ? -15.363 -1.736 7.994 1.00 90.81 97 LYS A CA 1
ATOM 763 C C . LYS A 1 97 ? -14.081 -1.696 8.836 1.00 90.81 97 LYS A C 1
ATOM 765 O O . LYS A 1 97 ? -13.073 -1.177 8.372 1.00 90.81 97 LYS A O 1
ATOM 770 N N . GLU A 1 98 ? -14.114 -2.271 10.036 1.00 88.81 98 GLU A N 1
ATOM 771 C CA . GLU A 1 98 ? -12.976 -2.301 10.974 1.00 88.81 98 GLU A CA 1
ATOM 772 C C . GLU A 1 98 ? -11.674 -2.830 10.341 1.00 88.81 98 GLU A C 1
ATOM 774 O O . GLU A 1 98 ? -10.635 -2.188 10.476 1.00 88.81 98 GLU A O 1
ATOM 779 N N . ASN A 1 99 ? -11.771 -3.915 9.558 1.00 93.56 99 ASN A N 1
ATOM 780 C CA . ASN A 1 99 ? -10.659 -4.560 8.845 1.00 93.56 99 ASN A CA 1
ATOM 781 C C . ASN A 1 99 ? -10.873 -4.612 7.322 1.00 93.56 99 ASN A C 1
ATOM 783 O O . ASN A 1 99 ? -10.337 -5.486 6.649 1.00 93.56 99 ASN A O 1
ATOM 787 N N . THR A 1 100 ? -11.685 -3.724 6.747 1.00 95.88 100 THR A N 1
ATOM 788 C CA . THR A 1 100 ? -11.906 -3.718 5.291 1.00 95.88 100 THR A CA 1
ATOM 789 C C . THR A 1 100 ? -11.688 -2.331 4.729 1.00 95.88 100 THR A C 1
ATOM 791 O O . THR A 1 100 ? -12.378 -1.385 5.118 1.00 95.88 100 THR A O 1
ATOM 794 N N . LEU A 1 101 ? -10.759 -2.237 3.786 1.00 96.69 101 LEU A N 1
ATOM 795 C CA . LEU A 1 101 ? -10.479 -1.040 3.010 1.00 96.69 101 LEU A CA 1
ATOM 796 C C . LEU A 1 101 ? -11.171 -1.153 1.659 1.00 96.69 101 LEU A C 1
ATOM 798 O O . LEU A 1 101 ? -11.190 -2.226 1.067 1.00 96.69 101 LEU A O 1
ATOM 802 N N . HIS A 1 102 ? -11.697 -0.043 1.174 1.00 96.88 102 HIS A N 1
ATOM 803 C CA . HIS A 1 102 ? -12.134 0.128 -0.199 1.00 96.88 102 HIS A CA 1
ATOM 804 C C . HIS A 1 102 ? -11.099 0.966 -0.936 1.00 96.88 102 HIS A C 1
ATOM 806 O O . HIS A 1 102 ? -10.693 2.011 -0.420 1.00 96.88 102 HIS A O 1
ATOM 812 N N . ILE A 1 103 ? -10.687 0.495 -2.108 1.00 97.62 103 ILE A N 1
ATOM 813 C CA . ILE A 1 103 ? -9.692 1.125 -2.966 1.00 97.62 103 ILE A CA 1
ATOM 814 C C . ILE A 1 103 ? -10.352 1.496 -4.289 1.00 97.62 103 ILE A C 1
ATOM 816 O O . ILE A 1 103 ? -10.972 0.644 -4.928 1.00 97.62 103 ILE A O 1
ATOM 820 N N . SER A 1 104 ? -10.171 2.746 -4.707 1.00 96.88 104 SER A N 1
ATOM 821 C CA . SER A 1 104 ? -10.562 3.227 -6.030 1.00 96.88 104 SER A CA 1
ATOM 822 C C . SER A 1 104 ? -9.366 3.825 -6.755 1.00 96.88 104 SER A C 1
ATOM 824 O O . SER A 1 104 ? -8.549 4.516 -6.146 1.00 96.88 104 SER A O 1
ATOM 826 N N . LEU A 1 105 ? -9.243 3.550 -8.053 1.00 96.88 105 LEU A N 1
ATOM 827 C CA . LEU A 1 105 ? -8.163 4.075 -8.894 1.00 96.88 105 LEU A CA 1
ATOM 828 C C . LEU A 1 105 ? -8.714 5.150 -9.832 1.00 96.88 105 LEU A C 1
ATOM 830 O O . LEU A 1 105 ? -9.738 4.959 -10.485 1.00 96.88 105 LEU A O 1
ATOM 834 N N . GLU A 1 106 ? -8.024 6.286 -9.906 1.00 96.81 106 GLU A N 1
ATOM 835 C CA . GLU A 1 106 ? -8.448 7.463 -10.676 1.00 96.81 106 GLU A CA 1
ATOM 836 C C . GLU A 1 106 ? -8.391 7.228 -12.188 1.00 96.81 106 GLU A C 1
ATOM 838 O O . GLU A 1 106 ? -9.159 7.818 -12.944 1.00 96.81 106 GLU A O 1
ATOM 843 N N . ASP A 1 107 ? -7.480 6.366 -12.636 1.00 95.62 107 ASP A N 1
ATOM 844 C CA . ASP A 1 107 ? -7.301 6.034 -14.048 1.00 95.62 107 ASP A CA 1
ATOM 845 C C . ASP A 1 107 ? -8.191 4.880 -14.526 1.00 95.62 107 ASP A C 1
ATOM 847 O O . ASP A 1 107 ? -8.181 4.549 -15.712 1.00 95.62 107 ASP A O 1
ATOM 851 N N . HIS A 1 108 ? -8.961 4.275 -13.614 1.00 93.06 108 HIS A N 1
ATOM 852 C CA . HIS A 1 108 ? -9.800 3.106 -13.870 1.00 93.06 108 HIS A CA 1
ATOM 853 C C . HIS A 1 108 ? -9.051 1.944 -14.548 1.00 93.06 108 HIS A C 1
ATOM 855 O O . HIS A 1 108 ? -9.658 1.133 -15.251 1.00 93.06 108 HIS A O 1
ATOM 861 N N . SER A 1 109 ? -7.733 1.845 -14.329 1.00 91.00 109 SER A N 1
ATOM 862 C CA . SER A 1 109 ? -6.899 0.732 -14.804 1.00 91.00 109 SER A CA 1
ATOM 863 C C . SER A 1 109 ? -7.395 -0.620 -14.283 1.00 91.00 109 SER A C 1
ATOM 865 O O . SER A 1 109 ? -7.253 -1.644 -14.955 1.00 91.00 109 SER A O 1
ATOM 867 N N . GLN A 1 110 ? -8.029 -0.618 -13.108 1.00 90.94 110 GLN A N 1
ATOM 868 C CA . GLN A 1 110 ? -8.750 -1.741 -12.522 1.00 90.94 110 GLN A CA 1
ATOM 869 C C . GLN A 1 110 ? -10.091 -1.258 -11.950 1.00 90.94 110 GLN A C 1
ATOM 871 O O . GLN A 1 110 ? -10.205 -0.086 -11.580 1.00 90.94 110 GLN A O 1
ATOM 876 N N . PRO A 1 111 ? -11.107 -2.137 -11.855 1.00 94.00 111 PRO A N 1
ATOM 877 C CA . PRO A 1 111 ? -12.301 -1.828 -11.081 1.00 94.00 111 PRO A CA 1
ATOM 878 C C . PRO A 1 111 ? -11.935 -1.626 -9.610 1.00 94.00 111 PRO A C 1
ATOM 880 O O . PRO A 1 111 ? -11.000 -2.258 -9.107 1.00 94.00 111 PRO A O 1
ATOM 883 N N . ASP A 1 112 ? -12.714 -0.790 -8.928 1.00 95.75 112 ASP A N 1
ATOM 884 C CA . ASP A 1 112 ? -12.618 -0.621 -7.483 1.00 95.75 112 ASP A CA 1
ATOM 885 C C . ASP A 1 112 ? -12.710 -1.980 -6.779 1.00 95.75 112 ASP A C 1
ATOM 887 O O . ASP A 1 112 ? -13.443 -2.878 -7.202 1.00 95.75 112 ASP A O 1
ATOM 891 N N . TYR A 1 113 ? -11.957 -2.138 -5.697 1.00 96.81 113 TYR A N 1
ATOM 892 C CA . TYR A 1 113 ? -11.851 -3.410 -4.991 1.00 96.81 113 TYR A CA 1
ATOM 893 C C . TYR A 1 113 ? -11.709 -3.204 -3.491 1.00 96.81 113 TYR A C 1
ATOM 895 O O . TYR A 1 113 ? -11.376 -2.116 -3.016 1.00 96.81 113 TYR A O 1
ATOM 903 N N . ASN A 1 114 ? -11.953 -4.269 -2.731 1.00 97.56 114 ASN A N 1
ATOM 904 C CA . ASN A 1 114 ? -11.793 -4.240 -1.289 1.00 97.56 114 ASN A CA 1
ATOM 905 C C . ASN A 1 114 ? -10.580 -5.069 -0.852 1.00 97.56 114 ASN A C 1
ATOM 907 O O . ASN A 1 114 ? -10.278 -6.127 -1.410 1.00 97.56 114 ASN A O 1
ATOM 911 N N . LEU A 1 115 ? -9.892 -4.587 0.180 1.00 97.75 115 LEU A N 1
ATOM 912 C CA . LEU A 1 115 ? -8.838 -5.312 0.880 1.00 97.75 115 LEU A CA 1
ATOM 913 C C . LEU A 1 115 ? -9.317 -5.641 2.289 1.00 97.75 115 LEU A C 1
ATOM 915 O O . LEU A 1 115 ? -9.580 -4.745 3.092 1.00 97.75 115 LEU A O 1
ATOM 919 N N . GLU A 1 116 ? -9.414 -6.928 2.595 1.00 97.75 116 GLU A N 1
ATOM 920 C CA . GLU A 1 116 ? -9.570 -7.417 3.958 1.00 97.75 116 GLU A CA 1
ATOM 921 C C . GLU A 1 116 ? -8.190 -7.477 4.626 1.00 97.75 116 GLU A C 1
ATOM 923 O O . GLU A 1 116 ? -7.287 -8.164 4.149 1.00 97.75 116 GLU A O 1
ATOM 928 N N . ILE A 1 117 ? -8.021 -6.756 5.733 1.00 97.69 117 ILE A N 1
ATOM 929 C CA . ILE A 1 117 ? -6.813 -6.782 6.557 1.00 97.69 117 ILE A CA 1
ATO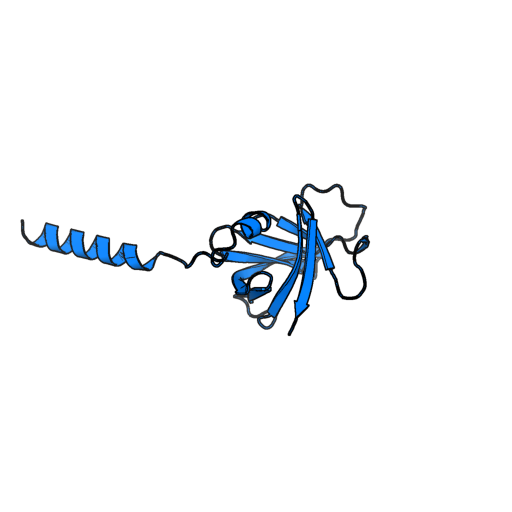M 930 C C . ILE A 1 117 ? -6.863 -8.034 7.431 1.00 97.69 117 ILE A C 1
ATOM 932 O O . ILE A 1 117 ? -7.706 -8.155 8.318 1.00 97.69 117 ILE A O 1
ATOM 936 N N . ILE A 1 118 ? -5.928 -8.953 7.204 1.00 97.94 118 ILE A N 1
ATOM 937 C CA . ILE A 1 118 ? -5.773 -10.183 7.990 1.00 97.94 118 ILE A CA 1
ATOM 938 C C . ILE A 1 118 ? -4.876 -9.937 9.207 1.00 97.94 118 ILE A C 1
ATOM 940 O O . ILE A 1 118 ? -5.114 -10.480 10.282 1.00 97.94 118 ILE A O 1
ATOM 944 N N . SER A 1 119 ? -3.832 -9.124 9.044 1.00 97.56 119 SER A N 1
ATOM 945 C CA . SER A 1 119 ? -2.936 -8.694 10.121 1.00 97.56 119 SER A CA 1
ATOM 946 C C . SER A 1 119 ? -2.277 -7.375 9.726 1.00 97.56 119 SER A 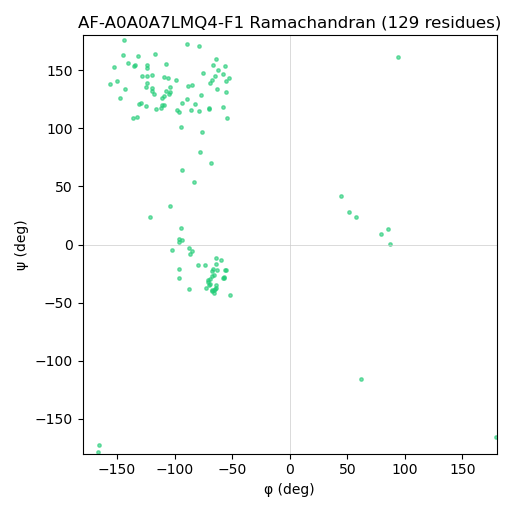C 1
ATOM 948 O O . SER A 1 119 ? -1.877 -7.195 8.572 1.00 97.56 119 SER A O 1
ATOM 950 N N . LEU A 1 120 ? -2.187 -6.460 10.687 1.00 97.81 120 LEU A N 1
ATOM 951 C CA . LEU A 1 120 ? -1.489 -5.189 10.564 1.00 97.81 120 LEU A CA 1
ATOM 952 C C . LEU A 1 120 ? -0.622 -5.008 11.807 1.00 97.81 120 LEU A C 1
ATOM 954 O O . LEU A 1 120 ? -1.122 -4.808 12.909 1.00 97.81 120 LEU A O 1
ATOM 958 N N . GLU A 1 121 ? 0.686 -5.098 11.618 1.00 97.31 121 GLU A N 1
ATOM 959 C CA . GLU A 1 121 ? 1.691 -4.942 12.665 1.00 97.31 121 GLU A CA 1
ATOM 960 C C . GLU A 1 121 ? 2.776 -3.971 12.176 1.00 97.31 121 GLU A C 1
ATOM 962 O O . GLU A 1 121 ? 2.922 -3.749 10.966 1.00 97.31 121 GLU A O 1
ATOM 967 N N . PRO A 1 122 ? 3.593 -3.395 13.077 1.00 96.81 122 PRO A N 1
ATOM 968 C CA . PRO A 1 122 ? 4.761 -2.628 12.667 1.00 96.81 122 PRO A CA 1
ATOM 969 C C . PRO A 1 122 ? 5.665 -3.457 11.741 1.00 96.81 122 PRO A C 1
ATOM 971 O O . PRO A 1 122 ? 6.328 -4.402 12.163 1.00 96.81 122 PRO A O 1
ATOM 974 N N . GLY A 1 123 ? 5.690 -3.098 10.459 1.00 97.19 123 GLY A N 1
ATOM 975 C CA . GLY A 1 123 ? 6.511 -3.771 9.456 1.00 97.19 123 GLY A CA 1
ATOM 976 C C . GLY A 1 123 ? 5.906 -5.021 8.812 1.00 97.19 123 GLY A C 1
ATOM 977 O O . GLY A 1 123 ? 6.631 -5.759 8.136 1.00 97.19 123 GLY A O 1
ATOM 978 N N . LEU A 1 124 ? 4.609 -5.272 8.990 1.00 98.38 124 LEU A N 1
ATOM 979 C CA . LEU A 1 124 ? 3.910 -6.386 8.355 1.00 98.38 124 LEU A CA 1
ATOM 980 C C . LEU A 1 124 ? 2.457 -6.017 8.050 1.00 98.38 124 LEU A C 1
ATOM 982 O O . LEU A 1 124 ? 1.699 -5.649 8.944 1.00 98.38 124 LEU A O 1
ATOM 986 N N . LEU A 1 125 ? 2.068 -6.180 6.790 1.00 98.69 125 LEU A N 1
ATOM 987 C CA . LEU A 1 125 ? 0.690 -6.049 6.340 1.00 98.69 125 LEU A CA 1
ATOM 988 C C . LEU A 1 125 ? 0.302 -7.335 5.619 1.00 98.69 125 LEU A C 1
ATOM 990 O O . LEU A 1 125 ? 0.900 -7.687 4.607 1.00 98.69 125 LEU A O 1
ATOM 994 N N . LYS A 1 126 ? -0.704 -8.038 6.131 1.00 98.62 126 LYS A N 1
ATOM 995 C CA . LYS A 1 126 ? -1.306 -9.191 5.461 1.00 98.62 126 LYS A CA 1
ATOM 996 C C . LYS A 1 126 ? -2.702 -8.827 5.013 1.00 98.62 126 LYS A C 1
ATOM 998 O O . LYS A 1 126 ? -3.517 -8.410 5.838 1.00 98.62 126 LYS A O 1
ATOM 1003 N N . VAL A 1 127 ? -2.984 -9.020 3.735 1.00 98.44 127 VAL A N 1
ATOM 1004 C CA . VAL A 1 127 ? -4.284 -8.688 3.154 1.00 98.44 127 VAL A CA 1
ATOM 1005 C C . VAL A 1 127 ? -4.793 -9.800 2.260 1.00 98.44 127 VAL A C 1
ATOM 1007 O O . VAL A 1 127 ? -4.022 -10.563 1.683 1.00 98.44 127 VAL A O 1
ATOM 1010 N N . ARG A 1 128 ? -6.111 -9.848 2.119 1.00 98.00 128 ARG A N 1
ATOM 1011 C CA . ARG A 1 128 ? -6.817 -10.630 1.110 1.00 98.00 128 ARG A CA 1
ATOM 1012 C C . ARG A 1 128 ? -7.629 -9.670 0.249 1.00 98.00 128 ARG A C 1
ATOM 1014 O O . ARG A 1 128 ? -8.309 -8.794 0.783 1.00 98.00 128 ARG A O 1
ATOM 1021 N N . ARG A 1 129 ? -7.580 -9.832 -1.075 1.00 95.38 129 ARG A N 1
ATOM 1022 C CA . ARG A 1 129 ? -8.488 -9.110 -1.978 1.00 95.38 129 ARG A CA 1
ATOM 1023 C C . ARG A 1 129 ? -9.856 -9.785 -1.936 1.00 95.38 129 ARG A C 1
ATOM 1025 O O . ARG A 1 129 ? -9.937 -11.003 -2.072 1.00 95.38 129 ARG A O 1
ATOM 1032 N N . VAL A 1 130 ? -10.903 -9.001 -1.710 1.00 91.69 130 VAL A N 1
ATOM 1033 C CA . VAL A 1 130 ? -12.288 -9.482 -1.668 1.00 91.69 130 VAL A CA 1
ATOM 1034 C C . VAL A 1 130 ? -13.125 -8.684 -2.662 1.00 91.69 130 VAL A C 1
ATOM 1036 O O . VAL A 1 130 ? -12.976 -7.461 -2.755 1.00 91.69 130 VAL A O 1
ATOM 1039 N N . ASP A 1 131 ? -13.957 -9.398 -3.418 1.00 72.44 131 ASP A N 1
ATOM 1040 C CA . ASP A 1 131 ? -14.881 -8.830 -4.406 1.00 72.44 131 ASP A CA 1
ATOM 1041 C C . ASP A 1 131 ? -16.110 -8.193 -3.733 1.00 72.44 131 ASP A C 1
ATOM 1043 O O . ASP A 1 131 ? -16.627 -8.765 -2.740 1.00 72.44 131 ASP A O 1
#

Foldseek 3Di:
DVVVVVVVVVVVVVVVPPDQPFQQNPQPLCVLQQAKWWWLVVPDDDQKTKTFGPPDPHDDDLDTWTKHAHRRQKIWTWDQDPVRDTDIFIWGWHDPDNQKIWIDTPVPPDHIWIWGFPDRDNGMTITGTDD

Secondary structure (DSSP, 8-state):
--HHHHHHHHHHHHHTT--PPPTTTT-GGGGGGSSEEEE-GGG-BTTBEEEEETTS-PPP-S---EEEE-TTSEEEEEEE-TTSPEEEEEEEEEEEETTEEEEEETT-SS--EEEEEEEEETTEEEEEEE-

Radius of gyration: 18.76 Å; Cα contacts (8 Å, |Δi|>4): 238; chains: 1; bounding box: 36×68×35 Å